Protein AF-A0A1N7MV41-F1 (afdb_monomer_lite)

Radius of gyration: 14.47 Å; chains: 1; bounding box: 42×30×33 Å

pLDDT: mean 88.77, std 8.85, range [48.94, 97.5]

Foldseek 3Di:
DKWKAFLVQLEIEDDPDFVRVPVVCFQVCVVPTPIWMADQLQATWDWAFPFCWDDDPVDIDTGDTGTHGDDPDDGVLVCLVSHPFYDYDPPGGGSVVSNVSNVVSVVVVD

Structure (mmCIF, N/CA/C/O backbone):
data_AF-A0A1N7MV41-F1
#
_entry.id   AF-A0A1N7MV41-F1
#
loop_
_atom_site.group_PDB
_atom_site.id
_atom_site.type_symbol
_atom_site.label_atom_id
_atom_site.label_alt_id
_atom_site.label_comp_id
_atom_site.label_asym_id
_atom_site.label_entity_id
_atom_site.label_seq_id
_atom_site.pdbx_PDB_ins_code
_atom_site.Cartn_x
_atom_site.Cartn_y
_atom_site.Cartn_z
_atom_site.occupancy
_atom_site.B_iso_or_equiv
_atom_site.auth_seq_id
_atom_site.auth_comp_id
_atom_site.auth_asym_id
_atom_site.auth_atom_id
_atom_site.pdbx_PDB_model_num
ATOM 1 N N . MET A 1 1 ? 1.062 10.083 3.098 1.00 92.69 1 MET A N 1
ATOM 2 C CA . MET A 1 1 ? 0.768 8.776 3.702 1.00 92.69 1 MET A CA 1
ATOM 3 C C . MET A 1 1 ? 0.302 7.845 2.615 1.00 92.69 1 MET A C 1
ATOM 5 O O . MET A 1 1 ? -0.568 8.244 1.843 1.00 92.69 1 MET A O 1
ATOM 9 N N . ILE A 1 2 ? 0.902 6.664 2.564 1.00 96.75 2 ILE A N 1
ATOM 10 C CA . ILE A 1 2 ? 0.576 5.590 1.631 1.00 96.75 2 ILE A CA 1
ATOM 11 C C . ILE A 1 2 ? 0.317 4.329 2.442 1.00 96.75 2 ILE A C 1
ATOM 13 O O . ILE A 1 2 ? 1.050 4.042 3.384 1.00 96.75 2 ILE A O 1
ATOM 17 N N . PHE A 1 3 ? -0.717 3.595 2.061 1.00 97.00 3 PHE A N 1
ATOM 18 C CA . PHE A 1 3 ? -0.987 2.259 2.571 1.00 97.00 3 PHE A CA 1
ATOM 19 C C . PHE A 1 3 ? -0.575 1.253 1.503 1.00 97.00 3 PHE A C 1
ATOM 21 O O . PHE A 1 3 ? -0.993 1.409 0.355 1.00 97.00 3 PHE A O 1
ATOM 28 N N . ALA A 1 4 ? 0.210 0.247 1.867 1.00 96.38 4 ALA A N 1
ATOM 29 C CA . ALA A 1 4 ? 0.591 -0.853 0.992 1.00 96.38 4 ALA A CA 1
ATOM 30 C C . ALA A 1 4 ? 0.102 -2.169 1.595 1.00 96.38 4 ALA A C 1
ATOM 32 O O . ALA A 1 4 ? 0.375 -2.461 2.754 1.00 96.38 4 ALA A O 1
ATOM 33 N N . PHE A 1 5 ? -0.644 -2.950 0.826 1.00 95.69 5 PHE A N 1
ATOM 34 C CA . PHE A 1 5 ? -1.119 -4.262 1.246 1.00 95.69 5 PHE A CA 1
ATOM 35 C C . PHE A 1 5 ? -0.407 -5.343 0.451 1.00 95.69 5 PHE A C 1
ATOM 37 O O . PHE A 1 5 ? -0.589 -5.430 -0.768 1.00 95.69 5 PHE A O 1
ATOM 44 N N . ALA A 1 6 ? 0.367 -6.164 1.150 1.00 92.38 6 ALA A N 1
ATOM 45 C CA . ALA A 1 6 ? 0.972 -7.365 0.607 1.00 92.38 6 ALA A CA 1
ATOM 46 C C . ALA A 1 6 ? -0.069 -8.495 0.645 1.00 92.38 6 ALA A C 1
ATOM 48 O O . ALA A 1 6 ? -0.595 -8.877 1.690 1.00 92.38 6 ALA A O 1
ATOM 49 N N . SER A 1 7 ? -0.477 -8.969 -0.532 1.00 86.38 7 SER A N 1
ATOM 50 C CA . SER A 1 7 ? -1.601 -9.910 -0.656 1.00 86.38 7 SER A CA 1
ATOM 51 C C . SER A 1 7 ? -1.258 -11.354 -0.273 1.00 86.38 7 SER A C 1
ATOM 53 O O . SER A 1 7 ? -2.163 -12.160 -0.039 1.00 86.38 7 SER A O 1
ATOM 55 N N . ASP A 1 8 ? 0.027 -11.685 -0.203 1.00 86.38 8 ASP A N 1
ATOM 56 C CA . ASP A 1 8 ? 0.560 -13.000 0.137 1.00 86.38 8 ASP A CA 1
ATOM 57 C C . ASP A 1 8 ? 0.551 -13.267 1.649 1.00 86.38 8 ASP A C 1
ATOM 59 O O . ASP A 1 8 ? 0.089 -14.329 2.076 1.00 86.38 8 ASP A O 1
ATOM 63 N N . ASP A 1 9 ? 0.986 -12.303 2.462 1.00 89.38 9 ASP A N 1
ATOM 64 C CA . ASP A 1 9 ? 0.981 -12.384 3.930 1.00 89.38 9 ASP A CA 1
ATOM 65 C C . ASP A 1 9 ? -0.192 -11.635 4.592 1.00 89.38 9 ASP A C 1
ATOM 67 O O . ASP A 1 9 ? -0.475 -11.833 5.781 1.00 89.38 9 ASP A O 1
ATOM 71 N N . LYS A 1 10 ? -0.943 -10.856 3.801 1.00 93.56 10 LYS A N 1
ATOM 72 C CA . LYS A 1 10 ? -2.060 -10.008 4.234 1.00 93.56 10 LYS A CA 1
ATOM 73 C C . LYS A 1 10 ? -1.641 -8.927 5.238 1.00 93.56 10 LYS A C 1
ATOM 75 O O . LYS A 1 10 ? -2.456 -8.524 6.080 1.00 93.56 10 LYS A O 1
ATOM 80 N N . GLY A 1 11 ? -0.394 -8.479 5.166 1.00 94.94 11 GLY A N 1
ATOM 81 C CA . GLY A 1 11 ? 0.132 -7.348 5.913 1.00 94.94 11 GLY A CA 1
ATOM 82 C C . GLY A 1 11 ? -0.284 -6.020 5.289 1.00 94.94 11 GLY A C 1
ATOM 83 O O . GLY A 1 11 ? -0.286 -5.862 4.068 1.00 94.94 11 GLY A O 1
ATOM 84 N N . LEU A 1 12 ? -0.656 -5.058 6.134 1.00 96.69 12 LEU A N 1
ATOM 85 C CA . LEU A 1 12 ? -0.869 -3.670 5.735 1.00 96.69 12 LEU A CA 1
ATOM 86 C C . LEU A 1 12 ? 0.250 -2.795 6.303 1.00 96.69 12 LEU A C 1
ATOM 88 O O . LEU A 1 12 ? 0.265 -2.508 7.499 1.00 96.69 12 LEU A O 1
ATOM 92 N N . GLU A 1 13 ? 1.143 -2.343 5.434 1.00 96.06 13 GLU A N 1
ATOM 93 C CA . GLU A 1 13 ? 2.216 -1.409 5.760 1.00 96.06 13 GLU A CA 1
ATOM 94 C C . GLU A 1 13 ? 1.798 0.044 5.514 1.00 96.06 13 GLU A C 1
ATOM 96 O O . GLU A 1 13 ? 1.062 0.359 4.572 1.00 96.06 13 GLU A O 1
ATOM 101 N N . ILE A 1 14 ? 2.260 0.950 6.378 1.00 96.38 14 ILE A N 1
ATOM 102 C CA . ILE A 1 14 ? 1.867 2.361 6.361 1.00 96.38 14 ILE A CA 1
ATOM 103 C C . ILE A 1 14 ? 3.103 3.245 6.324 1.00 96.38 14 ILE A C 1
ATOM 105 O O . ILE A 1 14 ? 3.884 3.311 7.272 1.00 96.38 14 ILE A O 1
ATOM 109 N N . PHE A 1 15 ? 3.216 4.001 5.240 1.00 95.31 15 PHE A N 1
ATOM 110 C CA . PHE A 1 15 ? 4.336 4.888 4.967 1.00 95.31 15 PHE A CA 1
ATOM 111 C C . PHE A 1 15 ? 3.931 6.354 5.101 1.00 95.31 15 PHE A C 1
ATOM 113 O O . PHE A 1 15 ? 2.805 6.745 4.774 1.00 95.31 15 PHE A O 1
ATOM 120 N N . GLU A 1 16 ? 4.864 7.199 5.543 1.00 93.38 16 GLU A N 1
ATOM 121 C CA . GLU A 1 16 ? 4.635 8.642 5.694 1.00 93.38 16 GLU A CA 1
ATOM 122 C C . GLU A 1 16 ? 4.388 9.326 4.344 1.00 93.38 16 GLU A C 1
ATOM 124 O O . GLU A 1 16 ? 3.498 10.179 4.228 1.00 93.38 16 GLU A O 1
ATOM 129 N N . ASP A 1 17 ? 5.092 8.893 3.299 1.00 92.69 17 ASP A N 1
ATOM 130 C CA . ASP A 1 17 ? 4.994 9.417 1.942 1.00 92.69 17 ASP A CA 1
ATOM 131 C C . ASP A 1 17 ? 5.247 8.347 0.863 1.00 92.69 17 ASP A C 1
ATOM 133 O O . ASP A 1 17 ? 5.523 7.181 1.144 1.00 92.69 17 ASP A O 1
ATOM 137 N N . GLU A 1 18 ? 5.079 8.759 -0.394 1.00 93.00 18 GLU A N 1
ATOM 138 C CA . GLU A 1 18 ? 5.281 7.919 -1.575 1.00 93.00 18 GLU A CA 1
ATOM 139 C C . GLU A 1 18 ? 6.737 7.472 -1.741 1.00 93.00 18 GLU A C 1
ATOM 141 O O . GLU A 1 18 ? 6.980 6.336 -2.139 1.00 93.00 18 GLU A O 1
ATOM 146 N N . SER A 1 19 ? 7.710 8.313 -1.380 1.00 91.56 19 SER A N 1
ATOM 147 C CA . SER A 1 19 ? 9.125 7.960 -1.495 1.00 91.56 19 SER A CA 1
ATOM 148 C C . SER A 1 19 ? 9.491 6.826 -0.541 1.00 91.56 19 SER A C 1
ATOM 150 O O . SER A 1 19 ? 10.240 5.931 -0.928 1.00 91.56 19 SER A O 1
ATOM 152 N N . SER A 1 20 ? 8.974 6.844 0.690 1.00 92.31 20 SER A N 1
ATOM 153 C CA . SER A 1 20 ? 9.171 5.759 1.655 1.00 92.31 20 SER A CA 1
ATOM 154 C C . SER A 1 20 ? 8.525 4.453 1.190 1.00 92.31 20 SER A C 1
ATOM 156 O O . SER A 1 20 ? 9.154 3.401 1.306 1.00 92.31 20 SER A O 1
ATOM 158 N N . ALA A 1 21 ? 7.316 4.519 0.622 1.00 92.44 21 ALA A N 1
ATOM 159 C CA . AL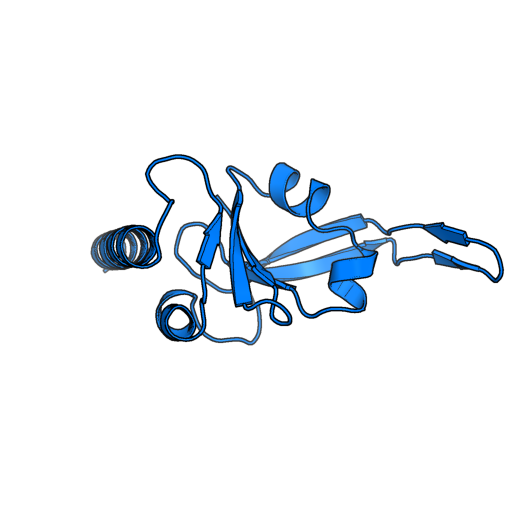A A 1 21 ? 6.625 3.346 0.087 1.00 92.44 21 ALA A CA 1
ATOM 160 C C . ALA A 1 21 ? 7.398 2.721 -1.084 1.00 92.44 21 ALA A C 1
ATOM 162 O O . ALA A 1 21 ? 7.702 1.533 -1.056 1.00 92.44 21 ALA A O 1
ATOM 163 N N . ILE A 1 22 ? 7.804 3.528 -2.071 1.00 90.88 22 ILE A N 1
ATOM 164 C CA . ILE A 1 22 ? 8.558 3.051 -3.244 1.00 90.88 22 ILE A CA 1
ATOM 165 C C . ILE A 1 22 ? 9.924 2.481 -2.850 1.00 90.88 22 ILE A C 1
ATOM 167 O O . ILE A 1 22 ? 10.404 1.533 -3.466 1.00 90.88 22 ILE A O 1
ATOM 171 N N . SER A 1 23 ? 10.568 3.054 -1.829 1.00 88.38 23 SER A N 1
ATOM 172 C CA . SER A 1 23 ? 11.864 2.566 -1.357 1.00 88.38 23 SER A CA 1
ATOM 173 C C . SER A 1 23 ? 11.772 1.258 -0.567 1.00 88.38 23 SER A C 1
ATOM 175 O O . SER A 1 23 ? 12.795 0.589 -0.437 1.00 88.38 23 SER A O 1
ATOM 177 N N . SER A 1 24 ? 10.600 0.929 -0.016 1.00 88.06 24 SER A N 1
ATOM 178 C CA . SER A 1 24 ? 10.376 -0.289 0.778 1.00 88.06 24 SER A CA 1
ATOM 179 C C . SER A 1 24 ? 9.776 -1.414 -0.069 1.00 88.06 24 SER A C 1
ATOM 181 O O . SER A 1 24 ? 10.159 -2.566 0.090 1.00 88.06 24 SER A O 1
ATOM 183 N N . CYS A 1 25 ? 8.888 -1.081 -1.009 1.00 88.62 25 CYS A N 1
ATOM 184 C CA . CYS A 1 25 ? 8.291 -2.015 -1.959 1.00 88.62 25 CYS A CA 1
ATOM 185 C C . CYS A 1 25 ? 9.083 -1.983 -3.274 1.00 88.62 25 CYS A C 1
ATOM 187 O O . CYS A 1 25 ? 8.850 -1.109 -4.118 1.00 88.62 25 CYS A O 1
ATOM 189 N N . GLU A 1 26 ? 10.033 -2.899 -3.480 1.00 80.56 26 GLU A N 1
ATOM 190 C CA . GLU A 1 26 ? 10.867 -2.846 -4.680 1.00 80.56 26 GLU A CA 1
ATOM 191 C C . GLU A 1 26 ? 10.043 -3.062 -5.958 1.00 80.56 26 GLU A C 1
ATOM 193 O O . GLU A 1 26 ? 9.052 -3.790 -5.988 1.00 80.56 26 GLU A O 1
ATOM 198 N N . GLY A 1 27 ? 10.477 -2.462 -7.072 1.00 77.06 27 GLY A N 1
ATOM 199 C CA . GLY A 1 27 ? 9.772 -2.599 -8.352 1.00 77.06 27 GLY A CA 1
ATOM 200 C C . GLY A 1 27 ? 9.624 -4.051 -8.825 1.00 77.06 27 GLY A C 1
ATOM 201 O O . GLY A 1 27 ? 8.705 -4.352 -9.583 1.00 77.06 27 GLY A O 1
ATOM 202 N N . VAL A 1 28 ? 10.504 -4.957 -8.390 1.00 73.62 28 VAL A N 1
ATOM 203 C CA . VAL A 1 28 ? 10.384 -6.401 -8.653 1.00 73.62 28 VAL A CA 1
ATOM 204 C C . VAL A 1 28 ? 9.231 -7.026 -7.882 1.00 73.62 28 VAL A C 1
ATOM 206 O O . VAL A 1 28 ? 8.474 -7.791 -8.475 1.00 73.62 28 VAL A O 1
ATOM 209 N N . ASP A 1 29 ? 9.053 -6.634 -6.622 1.00 74.62 29 ASP A N 1
ATOM 210 C CA . ASP A 1 29 ? 7.964 -7.110 -5.777 1.00 74.62 29 ASP A CA 1
ATOM 211 C C . ASP A 1 29 ? 6.641 -6.618 -6.343 1.00 74.62 29 ASP A C 1
ATOM 213 O O . ASP A 1 29 ? 5.744 -7.417 -6.541 1.00 74.62 29 ASP A O 1
ATOM 217 N N . VAL A 1 30 ? 6.557 -5.350 -6.756 1.00 76.50 30 VAL A N 1
ATOM 218 C CA . VAL A 1 30 ? 5.355 -4.778 -7.390 1.00 76.50 30 VAL A CA 1
ATOM 219 C C . VAL A 1 30 ? 4.998 -5.445 -8.731 1.00 76.50 30 VAL A C 1
ATOM 221 O O . VAL A 1 30 ? 3.830 -5.457 -9.118 1.00 76.50 30 VAL A O 1
ATOM 224 N N . GLU A 1 31 ? 5.977 -5.986 -9.467 1.00 76.62 31 GLU A N 1
ATOM 225 C CA . GLU A 1 31 ? 5.730 -6.701 -10.731 1.00 76.62 31 GLU A CA 1
ATOM 226 C C . GLU A 1 31 ? 5.312 -8.166 -10.509 1.00 76.62 31 GLU A C 1
ATOM 228 O O . GLU A 1 31 ? 4.492 -8.685 -11.267 1.00 76.62 31 GLU A O 1
ATOM 233 N N . GLU A 1 32 ? 5.882 -8.848 -9.510 1.00 73.25 32 GLU A N 1
ATOM 234 C CA . GLU A 1 32 ? 5.682 -10.290 -9.291 1.00 73.25 32 GLU A CA 1
ATOM 235 C C . GLU A 1 32 ? 4.625 -10.631 -8.237 1.00 73.25 32 GLU A C 1
ATOM 237 O O . GLU A 1 32 ? 3.932 -11.643 -8.372 1.00 73.25 32 GLU A O 1
ATOM 242 N N . ILE A 1 33 ? 4.498 -9.803 -7.203 1.00 70.62 33 ILE A N 1
ATOM 243 C CA . ILE A 1 33 ? 3.586 -9.972 -6.075 1.00 70.62 33 ILE A CA 1
ATOM 244 C C . ILE A 1 33 ? 2.626 -8.776 -6.082 1.00 70.62 33 ILE A C 1
ATOM 246 O O . ILE A 1 33 ? 3.062 -7.626 -6.084 1.00 70.62 33 ILE A O 1
ATOM 250 N N . PRO A 1 34 ? 1.299 -8.984 -6.097 1.00 78.00 34 PRO A N 1
ATOM 251 C CA . PRO A 1 34 ? 0.383 -7.859 -6.122 1.00 78.00 34 PRO A CA 1
ATOM 252 C C . PRO A 1 34 ? 0.416 -7.141 -4.768 1.00 78.00 34 PRO A C 1
ATOM 254 O O . PRO A 1 34 ? -0.261 -7.552 -3.822 1.00 78.00 34 PRO A O 1
ATOM 257 N N . ILE A 1 35 ? 1.204 -6.067 -4.702 1.00 90.81 35 ILE A N 1
ATOM 258 C CA . ILE A 1 35 ? 1.115 -5.041 -3.669 1.00 90.81 35 ILE A CA 1
ATOM 259 C C . ILE A 1 35 ? 0.057 -4.042 -4.124 1.00 90.81 35 ILE A C 1
ATOM 261 O O . ILE A 1 35 ? 0.147 -3.450 -5.204 1.00 90.81 35 ILE A O 1
ATOM 265 N N . LEU A 1 36 ? -0.973 -3.872 -3.305 1.00 94.62 36 LEU A N 1
ATOM 266 C CA . LEU A 1 36 ? -2.026 -2.894 -3.550 1.00 94.62 36 LEU A CA 1
ATOM 267 C C . LEU A 1 36 ? -1.712 -1.618 -2.776 1.00 94.62 36 LEU A C 1
ATOM 269 O O . LEU A 1 36 ? -1.353 -1.683 -1.604 1.00 94.62 36 LEU A O 1
ATOM 273 N N . PHE A 1 37 ? -1.872 -0.462 -3.419 1.00 96.38 37 PHE A N 1
ATOM 274 C CA . PHE A 1 37 ? -1.554 0.831 -2.818 1.00 96.38 37 PHE A CA 1
ATOM 275 C C . PHE A 1 37 ? -2.797 1.704 -2.655 1.00 96.38 37 PHE A C 1
ATOM 277 O O . PHE A 1 37 ? -3.647 1.768 -3.543 1.00 96.38 37 PHE A O 1
ATOM 284 N N . TRP A 1 38 ? -2.872 2.454 -1.556 1.00 97.50 38 TRP A N 1
ATOM 285 C CA . TRP A 1 38 ? -3.877 3.499 -1.362 1.00 97.50 38 TRP A CA 1
ATOM 286 C C . TRP A 1 38 ? -3.255 4.789 -0.846 1.00 97.50 38 TRP A C 1
ATOM 288 O O . TRP A 1 38 ? -2.232 4.785 -0.160 1.00 97.50 38 TRP A O 1
ATOM 298 N N . ASP A 1 39 ? -3.908 5.906 -1.154 1.00 96.19 39 ASP A N 1
ATOM 299 C CA . ASP A 1 39 ? -3.542 7.210 -0.614 1.00 96.19 39 ASP A CA 1
ATOM 300 C C . ASP A 1 39 ? -4.025 7.410 0.833 1.00 96.19 39 ASP A C 1
ATOM 302 O O . ASP A 1 39 ? -4.718 6.576 1.415 1.00 96.19 39 ASP A O 1
ATOM 306 N N . ALA A 1 40 ? -3.710 8.572 1.409 1.00 94.38 40 ALA A N 1
ATOM 307 C CA . ALA A 1 40 ? -4.083 8.950 2.774 1.00 94.38 40 ALA A CA 1
ATOM 308 C C . ALA A 1 40 ? -5.600 8.928 3.070 1.00 94.38 40 ALA A C 1
ATOM 310 O O . ALA A 1 40 ? -5.993 8.956 4.239 1.00 94.38 40 ALA A O 1
ATOM 311 N N . CYS A 1 41 ? -6.442 8.912 2.033 1.00 94.06 41 CYS A N 1
ATOM 312 C CA . CYS A 1 41 ? -7.897 8.841 2.124 1.00 94.06 41 CYS A CA 1
ATOM 313 C C . CYS A 1 41 ? -8.432 7.422 1.870 1.00 94.06 41 CYS A C 1
ATOM 315 O O . CYS A 1 41 ? -9.646 7.234 1.851 1.00 94.06 41 CYS A O 1
ATOM 317 N N . GLY A 1 42 ? -7.561 6.432 1.657 1.00 95.31 42 GLY A N 1
ATOM 318 C CA . GLY A 1 42 ? -7.949 5.066 1.322 1.00 95.31 42 GLY A CA 1
ATOM 319 C C . GLY A 1 42 ? -8.419 4.905 -0.122 1.00 95.31 42 GLY A C 1
ATOM 320 O O . GLY A 1 42 ? -9.149 3.955 -0.414 1.00 95.31 42 GLY A O 1
ATOM 321 N N . ARG A 1 43 ? -8.044 5.819 -1.029 1.00 96.19 43 ARG A N 1
ATOM 322 C CA . ARG A 1 43 ? -8.377 5.722 -2.459 1.00 96.19 43 ARG A CA 1
ATOM 323 C C . ARG A 1 43 ? -7.304 4.927 -3.203 1.00 96.19 43 ARG A C 1
ATOM 325 O O . ARG A 1 43 ? -6.123 5.136 -2.930 1.00 96.19 43 ARG A O 1
ATOM 332 N N . PRO A 1 44 ? -7.695 4.044 -4.136 1.00 96.62 44 PRO A N 1
ATOM 333 C CA . PRO A 1 44 ? -6.772 3.130 -4.793 1.00 96.62 44 PRO A CA 1
ATOM 334 C C . PRO A 1 44 ? -5.793 3.870 -5.712 1.00 96.62 44 PRO A C 1
ATOM 336 O O . PRO A 1 44 ? -6.176 4.730 -6.518 1.00 96.62 44 PRO A O 1
ATOM 339 N N . LEU A 1 45 ? -4.525 3.489 -5.607 1.00 96.19 45 LEU A N 1
ATOM 340 C CA . LEU A 1 45 ? -3.418 3.964 -6.427 1.00 96.19 45 LEU A CA 1
ATOM 341 C C . LEU A 1 45 ? -2.931 2.837 -7.340 1.00 96.19 45 LEU A C 1
ATOM 343 O O . LEU A 1 45 ? -2.958 1.663 -6.979 1.00 96.19 45 LEU A O 1
ATOM 347 N N . LYS A 1 46 ? -2.462 3.195 -8.530 1.00 93.06 46 LYS A N 1
ATOM 348 C CA . LYS A 1 46 ? -1.784 2.283 -9.454 1.00 93.06 46 LYS A CA 1
ATOM 349 C C . LYS A 1 46 ? -0.285 2.578 -9.446 1.00 93.06 46 LYS A C 1
ATOM 351 O O . LYS A 1 46 ? 0.119 3.741 -9.481 1.00 93.06 46 LYS A O 1
ATOM 356 N N . ALA A 1 47 ? 0.531 1.530 -9.450 1.00 91.62 47 ALA A N 1
ATOM 357 C CA . ALA A 1 47 ? 1.954 1.662 -9.724 1.00 91.62 47 ALA A CA 1
ATOM 358 C C . ALA A 1 47 ? 2.168 1.836 -11.235 1.00 91.62 47 ALA A C 1
ATOM 360 O O . ALA A 1 47 ? 1.696 1.030 -12.039 1.00 91.62 47 ALA A O 1
ATOM 361 N N . VAL A 1 48 ? 2.869 2.895 -11.631 1.00 90.44 48 VAL A N 1
ATOM 362 C CA . VAL A 1 48 ? 3.180 3.197 -13.032 1.00 90.44 48 VAL A CA 1
ATOM 363 C C . VAL A 1 48 ? 4.689 3.186 -13.211 1.00 90.44 48 VAL A C 1
ATOM 365 O O . VAL A 1 48 ? 5.391 4.059 -12.705 1.00 90.44 48 VAL A O 1
ATOM 368 N N . PHE A 1 49 ? 5.197 2.189 -13.938 1.00 87.75 49 PHE A N 1
ATOM 369 C CA . PHE A 1 49 ? 6.627 2.058 -14.205 1.00 87.75 49 PHE A CA 1
ATOM 370 C C . PHE A 1 49 ? 7.105 3.148 -15.168 1.00 87.75 49 PHE A C 1
ATOM 372 O O . PHE A 1 49 ? 6.755 3.169 -16.347 1.00 87.75 49 PHE A O 1
ATOM 379 N N . ILE A 1 50 ? 7.969 4.018 -14.657 1.00 88.00 50 ILE A N 1
ATOM 380 C CA . ILE A 1 50 ? 8.732 5.012 -15.419 1.00 88.00 50 ILE A CA 1
ATOM 381 C C . ILE A 1 50 ? 9.868 4.303 -16.168 1.00 88.00 50 ILE A C 1
ATOM 383 O O . ILE A 1 50 ? 10.209 4.639 -17.303 1.00 88.00 50 ILE A O 1
ATOM 387 N N . LYS A 1 51 ? 10.440 3.275 -15.536 1.00 85.25 51 LYS A N 1
ATOM 388 C CA . LYS A 1 51 ? 11.502 2.433 -16.076 1.00 85.25 51 LYS A CA 1
ATOM 389 C C . LYS A 1 51 ? 11.223 0.996 -15.679 1.00 85.25 51 LYS A C 1
ATOM 391 O O . LYS A 1 51 ? 11.177 0.688 -14.497 1.00 85.25 51 LYS A O 1
ATOM 396 N N . ALA A 1 52 ? 11.056 0.124 -16.666 1.00 83.38 52 ALA A N 1
ATOM 397 C CA . ALA A 1 52 ? 10.781 -1.286 -16.418 1.00 83.38 52 ALA A CA 1
ATOM 398 C C . ALA A 1 52 ? 11.938 -1.985 -15.683 1.00 83.38 52 ALA A C 1
ATOM 400 O O . ALA A 1 52 ? 13.113 -1.631 -15.865 1.00 83.38 52 ALA A O 1
ATOM 401 N N . ASN A 1 53 ? 11.59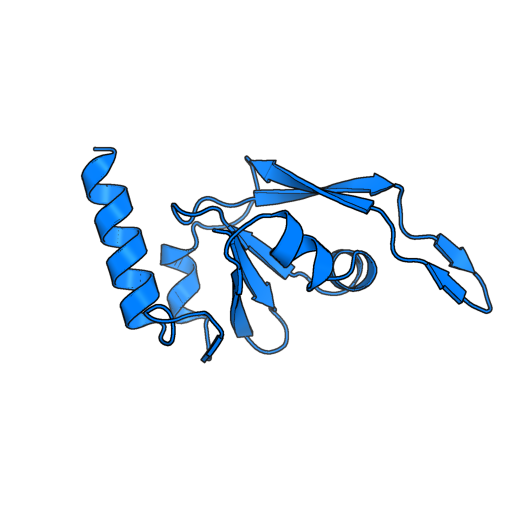3 -3.023 -14.920 1.00 82.06 53 ASN A N 1
ATOM 402 C CA . ASN A 1 53 ? 12.557 -3.957 -14.349 1.00 82.06 53 ASN A CA 1
ATOM 403 C C . ASN A 1 53 ? 13.412 -4.570 -15.468 1.00 82.06 53 ASN A C 1
ATOM 405 O O . ASN A 1 53 ? 12.923 -4.896 -16.554 1.00 82.06 53 ASN A O 1
ATOM 409 N N . LYS A 1 54 ? 14.711 -4.746 -15.216 1.00 82.00 54 LYS A N 1
ATOM 410 C CA . LYS A 1 54 ? 15.607 -5.438 -16.151 1.00 82.00 54 LYS A CA 1
ATOM 411 C C . LYS A 1 54 ? 15.972 -6.797 -15.593 1.00 82.00 54 LYS A C 1
ATOM 413 O O . LYS A 1 54 ? 16.611 -6.895 -14.551 1.00 82.00 54 LYS A O 1
ATOM 418 N N . ARG A 1 55 ? 15.624 -7.839 -16.342 1.00 82.00 55 ARG A N 1
ATOM 419 C CA . ARG A 1 55 ? 15.949 -9.227 -16.016 1.00 82.00 55 ARG A CA 1
ATOM 420 C C . ARG A 1 55 ? 17.019 -9.733 -16.969 1.00 82.00 55 ARG A C 1
ATOM 422 O O . ARG A 1 55 ? 16.877 -9.646 -18.187 1.00 82.00 55 ARG A O 1
ATOM 429 N N . SER A 1 56 ? 18.100 -10.257 -16.413 1.00 82.62 56 SER A N 1
ATOM 430 C CA . SER A 1 56 ? 19.145 -10.969 -17.140 1.00 82.62 56 SER A CA 1
ATOM 431 C C . SER A 1 56 ? 19.347 -12.354 -16.524 1.00 82.62 56 SER A C 1
ATOM 433 O O . SER A 1 56 ? 18.855 -12.642 -15.437 1.00 82.62 56 SER A O 1
ATOM 435 N N . LYS A 1 57 ? 20.113 -13.223 -17.192 1.00 82.31 57 LYS A N 1
ATOM 436 C CA . LYS A 1 57 ? 20.424 -14.569 -16.678 1.00 82.31 57 LYS A CA 1
ATOM 437 C C . LYS A 1 57 ? 21.156 -14.553 -15.322 1.00 82.31 57 LYS A C 1
ATOM 439 O O . LYS A 1 57 ? 21.178 -15.576 -14.647 1.00 82.31 57 LYS A O 1
ATOM 444 N N . TYR A 1 58 ? 21.762 -13.424 -14.943 1.00 84.25 58 TYR A N 1
ATOM 445 C CA . TYR A 1 58 ? 22.624 -13.304 -13.761 1.00 84.25 58 TYR A CA 1
ATOM 446 C C . TYR A 1 58 ? 22.247 -12.148 -12.824 1.00 84.25 58 TYR A C 1
ATOM 448 O O . TYR A 1 58 ? 22.896 -11.976 -11.797 1.00 84.25 58 TYR A O 1
ATOM 456 N N . SER A 1 59 ? 21.247 -11.335 -13.171 1.00 76.94 59 SER A N 1
ATOM 457 C CA . SER A 1 59 ? 20.834 -10.192 -12.356 1.00 76.94 59 SER A CA 1
ATOM 458 C C . SER A 1 59 ? 19.389 -9.797 -12.616 1.00 76.94 59 SER A C 1
ATOM 460 O O . SER A 1 59 ? 18.912 -9.843 -13.753 1.00 76.94 59 SER A O 1
ATOM 462 N N . VAL A 1 60 ? 18.727 -9.341 -11.559 1.00 79.06 60 VAL A N 1
ATOM 463 C CA . VAL A 1 60 ? 17.492 -8.569 -11.642 1.00 79.06 60 VAL A CA 1
ATOM 464 C C . VAL A 1 60 ? 17.821 -7.168 -11.145 1.00 79.06 60 VAL A C 1
ATOM 466 O O . VAL A 1 60 ? 18.492 -7.010 -10.129 1.00 79.06 60 VAL A O 1
ATOM 469 N N . VAL A 1 61 ? 17.431 -6.156 -11.912 1.00 80.62 61 VAL A N 1
ATOM 470 C CA . VAL A 1 61 ? 17.553 -4.751 -11.525 1.00 80.62 61 VAL A CA 1
ATOM 471 C C . VAL A 1 61 ? 16.149 -4.184 -11.453 1.00 80.62 61 VAL A C 1
ATOM 473 O O . VAL A 1 61 ? 15.469 -4.113 -12.483 1.00 80.62 61 VAL A O 1
ATOM 476 N N . SER A 1 62 ? 15.752 -3.785 -10.248 1.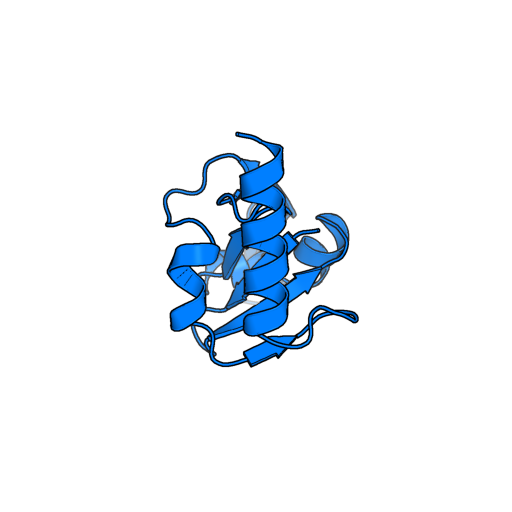00 80.06 62 SER A N 1
ATOM 477 C CA . SER A 1 62 ? 14.493 -3.099 -9.993 1.00 80.06 62 SER A CA 1
ATOM 478 C C . SER A 1 62 ? 14.429 -1.812 -10.818 1.00 80.06 62 SER A C 1
ATOM 480 O O . SER A 1 62 ? 15.394 -1.051 -10.945 1.00 80.06 62 SER A O 1
ATOM 482 N N . GLY A 1 63 ? 13.298 -1.644 -11.480 1.00 82.94 63 GLY A N 1
ATOM 483 C CA . GLY A 1 63 ? 12.919 -0.472 -12.235 1.00 82.94 63 GLY A CA 1
ATOM 484 C C . GLY A 1 63 ? 12.536 0.681 -11.316 1.00 82.94 63 GLY A C 1
ATOM 485 O O . GLY A 1 63 ? 12.686 0.617 -10.100 1.00 82.94 63 GLY A O 1
ATOM 486 N N . GLU A 1 64 ? 12.026 1.745 -11.919 1.00 86.94 64 GLU A N 1
ATOM 487 C CA . GLU A 1 64 ? 11.527 2.919 -11.203 1.00 86.94 64 GLU A CA 1
ATOM 488 C C . GLU A 1 64 ? 10.044 3.060 -11.530 1.00 86.94 64 GLU A C 1
ATOM 490 O O . GLU A 1 64 ? 9.654 2.977 -12.701 1.00 86.94 64 GLU A O 1
ATOM 495 N N . TYR A 1 65 ? 9.220 3.267 -10.511 1.00 91.12 65 TYR A N 1
ATOM 496 C CA . TYR A 1 65 ? 7.786 3.478 -10.649 1.00 91.12 65 TYR A CA 1
ATOM 497 C C . TYR A 1 65 ? 7.335 4.631 -9.752 1.00 91.12 65 TYR A C 1
ATOM 499 O O . TYR A 1 65 ? 8.047 5.005 -8.825 1.00 91.12 65 TYR A O 1
ATOM 507 N N . GLY A 1 66 ? 6.178 5.206 -10.069 1.00 92.38 66 GLY A N 1
ATOM 508 C CA . GLY A 1 66 ? 5.462 6.148 -9.208 1.00 92.38 66 GLY A CA 1
ATOM 509 C C . GLY A 1 66 ? 4.061 5.635 -8.890 1.00 92.38 66 GLY A C 1
ATOM 510 O O . GLY A 1 66 ? 3.587 4.684 -9.523 1.00 92.38 66 GLY A O 1
ATOM 511 N N . LEU A 1 67 ? 3.396 6.267 -7.927 1.00 94.56 67 LEU A N 1
ATOM 512 C CA . LEU A 1 67 ? 2.017 5.968 -7.565 1.00 94.56 67 LEU A CA 1
ATOM 513 C C . LEU A 1 67 ? 1.082 7.043 -8.119 1.00 94.56 67 LEU A C 1
ATOM 515 O O . LEU A 1 67 ? 1.156 8.218 -7.771 1.00 94.56 67 LEU A O 1
ATOM 519 N N . GLU A 1 68 ? 0.150 6.631 -8.970 1.00 94.75 68 GLU A N 1
ATOM 520 C CA . GLU A 1 68 ? -0.842 7.528 -9.558 1.00 94.75 68 GLU A CA 1
ATOM 521 C C . GLU A 1 68 ? -2.259 7.160 -9.100 1.00 94.75 68 GLU A C 1
ATOM 523 O O . GLU A 1 68 ? -2.552 5.982 -8.883 1.00 94.75 68 GLU A O 1
ATOM 528 N N . PRO A 1 69 ? -3.191 8.126 -9.013 1.00 94.44 69 PRO A N 1
ATOM 529 C CA . PRO A 1 69 ? -4.602 7.821 -8.805 1.00 94.44 69 PRO A CA 1
ATOM 530 C C . PRO A 1 69 ? -5.173 6.896 -9.887 1.00 94.44 69 PRO A C 1
ATOM 532 O O . PRO A 1 69 ? -4.806 6.985 -11.062 1.00 94.44 69 PRO A O 1
ATOM 535 N N . GLY A 1 70 ? -6.145 6.068 -9.496 1.00 89.81 70 GLY A N 1
ATOM 536 C CA . GLY A 1 70 ? -6.924 5.251 -10.431 1.00 89.81 70 GLY A CA 1
ATOM 537 C C . GLY A 1 70 ? -6.543 3.774 -10.447 1.00 89.81 70 GLY A C 1
ATOM 538 O O . GLY A 1 70 ? -6.535 3.170 -11.516 1.00 89.81 7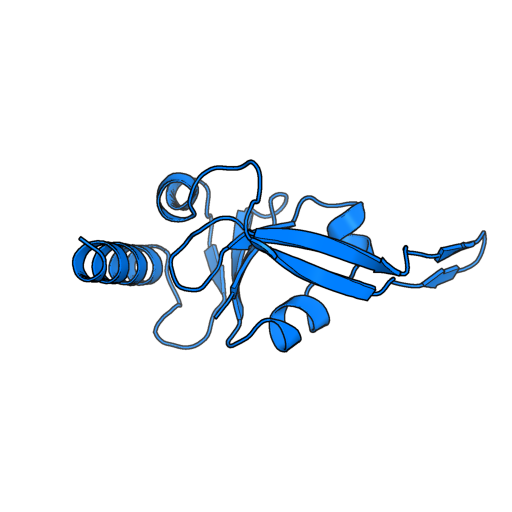0 GLY A O 1
ATOM 539 N N . GLY A 1 71 ? -6.228 3.192 -9.286 1.00 87.50 71 GLY A N 1
ATOM 540 C CA . GLY A 1 71 ? -6.191 1.733 -9.158 1.00 87.50 71 GLY A CA 1
ATOM 541 C C . GLY A 1 71 ? -7.582 1.120 -9.386 1.00 87.50 71 GLY A C 1
ATOM 542 O O . GLY A 1 71 ? -8.593 1.700 -8.993 1.00 87.50 71 GLY A O 1
ATOM 543 N N . GLU A 1 72 ? -7.642 -0.049 -10.027 1.00 88.56 72 GLU A N 1
ATOM 544 C CA . GLU A 1 72 ? -8.895 -0.722 -10.432 1.00 88.56 72 GLU A CA 1
ATOM 545 C C . GLU A 1 72 ? -9.482 -1.644 -9.340 1.00 88.56 72 GLU A C 1
ATOM 547 O O . GLU A 1 72 ? -10.190 -2.607 -9.632 1.00 88.56 72 GLU A O 1
ATOM 552 N N . PHE A 1 73 ? -9.182 -1.373 -8.068 1.00 90.56 73 PHE A N 1
ATOM 553 C CA . PHE A 1 73 ? -9.578 -2.195 -6.920 1.00 90.56 73 PHE A CA 1
ATOM 554 C C . PHE A 1 73 ? -10.348 -1.390 -5.868 1.00 90.56 73 PHE A C 1
ATOM 556 O O . PHE A 1 73 ? -10.483 -0.169 -5.956 1.00 90.56 73 PHE A O 1
ATOM 563 N N . ALA A 1 74 ? -10.904 -2.101 -4.884 1.00 94.00 74 ALA A N 1
ATOM 564 C CA . ALA A 1 74 ? -11.758 -1.509 -3.864 1.00 94.00 74 ALA A CA 1
ATOM 565 C C . ALA A 1 74 ? -11.002 -0.482 -2.989 1.00 94.00 74 ALA A C 1
ATOM 567 O O . ALA A 1 74 ? -9.787 -0.601 -2.793 1.00 94.00 74 ALA A O 1
ATOM 568 N N . PRO A 1 75 ? -11.704 0.520 -2.431 1.00 95.69 75 PRO A N 1
ATOM 569 C CA . PRO A 1 75 ? -11.161 1.391 -1.392 1.00 95.69 75 PRO A CA 1
ATOM 570 C C . PRO A 1 75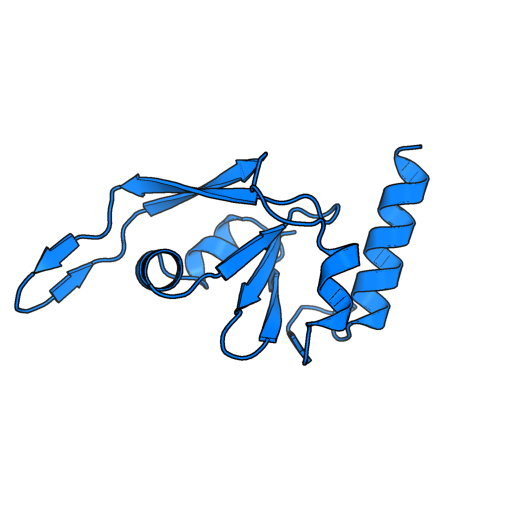 ? -10.599 0.598 -0.208 1.00 95.69 75 PRO A C 1
ATOM 572 O O . PRO A 1 75 ? -11.098 -0.477 0.121 1.00 95.69 75 PRO A O 1
ATOM 575 N N . LEU A 1 76 ? -9.603 1.160 0.484 1.00 96.12 76 LEU A N 1
ATOM 576 C CA . LEU A 1 76 ? -8.933 0.467 1.590 1.00 96.12 76 LEU A CA 1
ATOM 577 C C . LEU A 1 76 ? -9.916 0.060 2.691 1.00 96.12 76 LEU A C 1
ATOM 579 O O . LEU A 1 76 ? -9.790 -1.018 3.258 1.00 96.12 76 LEU A O 1
ATOM 583 N N . LEU A 1 77 ? -10.917 0.902 2.962 1.00 95.81 77 LEU A N 1
ATOM 584 C CA . LEU A 1 77 ? -11.927 0.647 3.987 1.00 95.81 77 LEU A CA 1
ATOM 585 C C . LEU A 1 77 ? -12.646 -0.697 3.779 1.00 95.81 77 LEU A C 1
ATOM 587 O O . LEU A 1 77 ? -12.870 -1.414 4.752 1.00 95.81 77 LEU A O 1
ATOM 591 N N . ASP A 1 78 ? -12.928 -1.053 2.524 1.00 94.94 78 ASP A N 1
ATOM 592 C CA . ASP A 1 78 ? -13.608 -2.297 2.143 1.00 94.94 78 ASP A CA 1
ATOM 593 C C . ASP A 1 78 ? -12.662 -3.510 2.172 1.00 94.94 78 ASP A C 1
ATOM 595 O O . ASP A 1 78 ? -13.098 -4.661 2.193 1.00 94.94 78 ASP A O 1
ATOM 599 N N . MET A 1 79 ? -11.352 -3.261 2.178 1.00 94.94 79 MET A N 1
ATOM 600 C CA . MET A 1 79 ? -10.307 -4.285 2.185 1.00 94.94 79 MET A CA 1
ATOM 601 C C . MET A 1 79 ? -9.800 -4.605 3.595 1.00 94.94 79 MET A C 1
ATOM 603 O O . MET A 1 79 ? -9.128 -5.618 3.773 1.00 94.94 79 MET A O 1
ATOM 607 N N . LEU A 1 80 ? -10.138 -3.797 4.609 1.00 95.75 80 LEU A N 1
ATOM 608 C CA . LEU A 1 80 ? -9.626 -3.963 5.976 1.00 95.75 80 LEU A CA 1
ATOM 609 C C . LEU A 1 80 ? -9.948 -5.328 6.600 1.00 95.75 80 LEU A C 1
ATOM 611 O O . LEU A 1 80 ? -9.161 -5.820 7.399 1.00 95.75 80 LEU A O 1
ATOM 615 N N . ASP A 1 81 ? -11.055 -5.969 6.221 1.00 94.25 81 ASP A N 1
ATOM 616 C CA . ASP A 1 81 ? -11.410 -7.303 6.733 1.00 94.25 81 ASP A CA 1
ATOM 617 C C . ASP A 1 81 ? -10.492 -8.418 6.194 1.00 94.25 81 ASP A C 1
ATOM 619 O O . ASP A 1 81 ? -10.510 -9.545 6.690 1.00 94.25 81 ASP A O 1
ATOM 623 N N . GLN A 1 82 ? -9.683 -8.119 5.174 1.00 94.44 82 GLN A N 1
ATOM 624 C CA . GLN A 1 82 ? -8.684 -9.034 4.625 1.00 94.44 82 GLN A CA 1
ATOM 625 C C . GLN A 1 82 ? -7.312 -8.865 5.281 1.00 94.44 82 GLN A C 1
ATOM 627 O O . GLN A 1 82 ? -6.448 -9.708 5.055 1.00 94.44 82 GLN A O 1
ATOM 632 N N . VAL A 1 83 ? -7.113 -7.812 6.079 1.00 95.81 83 VAL A N 1
ATOM 633 C CA . VAL A 1 83 ? -5.836 -7.483 6.719 1.00 95.81 83 VAL A CA 1
ATOM 634 C C . VAL A 1 83 ? -5.629 -8.356 7.954 1.00 95.81 83 VAL A C 1
ATOM 636 O O . VAL A 1 83 ? -6.441 -8.348 8.878 1.00 95.81 83 VAL A O 1
ATOM 639 N N . SER A 1 84 ? -4.521 -9.099 7.981 1.00 95.81 84 SER A N 1
ATOM 640 C CA . SER A 1 84 ? -4.147 -9.948 9.120 1.00 95.81 84 SER A CA 1
ATOM 641 C C . SER A 1 84 ? -3.386 -9.174 10.196 1.00 95.81 84 SER A C 1
ATOM 643 O O . SER A 1 84 ? -3.526 -9.475 11.381 1.00 95.81 84 SER A O 1
ATOM 645 N N . TYR A 1 85 ? -2.572 -8.194 9.800 1.00 95.12 85 TYR A N 1
ATOM 646 C CA . TYR A 1 85 ? -1.804 -7.339 10.705 1.00 95.12 85 TYR A CA 1
ATOM 647 C C . TYR A 1 85 ? -1.484 -5.993 10.054 1.00 95.12 85 TYR A C 1
ATOM 649 O O . TYR A 1 85 ? -1.540 -5.847 8.834 1.00 95.12 85 TYR A O 1
ATOM 657 N N . VAL A 1 86 ? -1.151 -5.011 10.891 1.00 96.38 86 VAL A N 1
ATOM 658 C CA . VAL A 1 86 ? -0.756 -3.665 10.470 1.00 96.38 86 VAL A CA 1
ATOM 659 C C . VAL A 1 86 ? 0.654 -3.391 10.967 1.00 96.38 86 VAL A C 1
ATOM 661 O O . VAL A 1 86 ? 0.952 -3.629 12.138 1.00 96.38 86 VAL A O 1
ATOM 664 N N . GLU A 1 87 ? 1.491 -2.862 10.087 1.00 95.31 87 GLU A N 1
ATOM 665 C CA . GLU A 1 87 ? 2.806 -2.336 10.420 1.00 95.31 87 GLU A CA 1
ATOM 666 C C . GLU A 1 87 ? 2.871 -0.866 10.006 1.00 95.31 87 GLU A C 1
ATOM 668 O O . GLU A 1 87 ? 2.673 -0.494 8.852 1.00 95.31 87 GLU A O 1
ATOM 673 N N . GLY A 1 88 ? 3.092 0.010 10.976 1.00 91.81 88 GLY A N 1
ATOM 674 C CA . GLY A 1 88 ? 3.050 1.439 10.731 1.00 91.81 88 GLY A CA 1
ATOM 675 C C . GLY A 1 88 ? 3.520 2.251 11.930 1.00 91.81 88 GLY A C 1
ATOM 676 O O . GLY A 1 88 ? 3.683 1.722 13.036 1.00 91.81 88 GLY A O 1
ATOM 677 N N . PRO A 1 89 ? 3.754 3.558 11.734 1.00 89.12 89 PRO A N 1
ATOM 678 C CA . PRO A 1 89 ? 4.077 4.455 12.830 1.00 89.12 89 PRO A CA 1
ATOM 679 C C . PRO A 1 89 ? 2.854 4.654 13.731 1.00 89.12 89 PRO A C 1
ATOM 681 O O . PRO A 1 89 ? 1.719 4.647 13.259 1.00 89.12 89 PRO A O 1
ATOM 684 N N . ASN A 1 90 ? 3.065 4.924 15.024 1.00 85.25 90 ASN A N 1
ATOM 685 C CA . ASN A 1 90 ? 1.974 5.340 15.914 1.00 85.25 90 ASN A CA 1
ATOM 686 C C . ASN A 1 90 ? 1.218 6.551 15.320 1.00 85.25 90 ASN A C 1
ATOM 688 O O . ASN A 1 90 ? 1.867 7.500 14.873 1.00 85.25 90 ASN A O 1
ATOM 692 N N . PRO A 1 91 ? -0.127 6.582 15.360 1.00 86.38 91 PRO A N 1
ATOM 693 C CA . PRO A 1 91 ? -1.036 5.645 16.025 1.00 86.38 91 PRO A CA 1
ATOM 694 C C . PRO A 1 91 ? -1.562 4.528 15.105 1.00 86.38 91 PRO A C 1
ATOM 696 O O . PRO A 1 91 ? -2.639 4.019 15.346 1.00 86.38 91 PRO A O 1
ATOM 699 N N . PHE A 1 92 ? -0.897 4.189 14.005 1.00 89.44 92 PHE A N 1
ATOM 700 C CA . PHE A 1 92 ? -1.383 3.194 13.051 1.00 89.44 92 PHE A CA 1
ATOM 701 C C . PHE A 1 92 ? -0.749 1.826 13.289 1.00 89.44 92 PHE A C 1
ATOM 703 O O . PHE A 1 92 ? 0.058 1.355 12.491 1.00 89.44 92 PHE A O 1
ATOM 710 N N . VAL A 1 93 ? -1.107 1.196 14.408 1.00 91.62 93 VAL A N 1
ATOM 711 C CA . VAL A 1 93 ? -0.559 -0.112 14.808 1.00 91.62 93 VAL A CA 1
ATOM 712 C C . VAL A 1 93 ? -1.607 -1.226 14.763 1.00 91.62 93 VAL A C 1
ATOM 714 O O . VAL A 1 93 ? -1.314 -2.380 15.072 1.00 91.62 93 VAL A O 1
ATOM 717 N N . SER A 1 94 ? -2.842 -0.900 14.378 1.00 94.38 94 SER A N 1
ATOM 718 C CA . SER A 1 94 ? -3.957 -1.840 14.296 1.00 94.38 94 SER A CA 1
ATOM 719 C C . SER A 1 94 ? -4.954 -1.487 13.190 1.00 94.38 94 SER A C 1
ATOM 721 O O . SER A 1 94 ? -5.070 -0.339 12.754 1.00 94.38 94 SER A O 1
ATOM 723 N N . VAL A 1 95 ? -5.732 -2.487 12.763 1.00 95.31 95 VAL A N 1
ATOM 724 C CA . VAL A 1 95 ? -6.800 -2.320 11.761 1.00 95.31 95 VAL A CA 1
ATOM 725 C C . VAL A 1 95 ? -7.865 -1.323 12.231 1.00 95.31 95 VAL A C 1
ATOM 727 O O . VAL A 1 95 ? -8.367 -0.534 11.430 1.00 95.31 95 VAL A O 1
ATOM 730 N N . ASP A 1 96 ? -8.192 -1.315 13.526 1.00 95.00 96 ASP A N 1
ATOM 731 C CA . ASP A 1 96 ? -9.208 -0.417 14.083 1.00 95.00 96 ASP A CA 1
ATOM 732 C C . ASP A 1 96 ? -8.785 1.057 14.007 1.00 95.00 96 ASP A C 1
ATOM 734 O O . ASP A 1 96 ? -9.604 1.915 13.673 1.00 95.00 96 ASP A O 1
ATOM 738 N N . GLU A 1 97 ? -7.510 1.365 14.249 1.00 94.25 97 GLU A N 1
ATOM 739 C CA . GLU A 1 97 ? -6.983 2.731 14.130 1.00 94.25 97 GLU A CA 1
ATOM 740 C C . GLU A 1 97 ? -6.997 3.211 12.675 1.00 94.25 97 GLU A C 1
ATOM 742 O O . GLU A 1 97 ? -7.432 4.332 12.387 1.00 94.25 97 GLU A O 1
ATOM 747 N N . VAL A 1 98 ? -6.616 2.340 11.734 1.00 94.50 98 VAL A N 1
ATOM 748 C CA . VAL A 1 98 ? -6.712 2.630 10.296 1.00 94.50 98 VAL A CA 1
ATOM 749 C C . VAL A 1 98 ? -8.169 2.883 9.899 1.00 94.50 98 VAL A C 1
ATOM 751 O O . VAL A 1 98 ? -8.473 3.886 9.249 1.00 94.50 98 VAL A O 1
ATOM 754 N N . ARG A 1 99 ? -9.103 2.037 10.349 1.00 95.69 99 ARG A N 1
ATOM 755 C CA . ARG A 1 99 ? -10.544 2.189 10.091 1.00 95.69 99 ARG A CA 1
ATOM 756 C C . ARG A 1 99 ? -11.083 3.522 10.606 1.00 95.69 99 ARG A C 1
ATOM 758 O O . ARG A 1 99 ? -11.815 4.212 9.889 1.00 95.69 99 ARG A O 1
ATOM 765 N N . GLN A 1 100 ? -10.725 3.897 11.833 1.00 94.44 100 GLN A N 1
ATOM 766 C CA . GLN A 1 100 ? -11.135 5.166 12.438 1.00 94.44 100 GLN A CA 1
ATOM 767 C C . GLN A 1 100 ? -10.613 6.365 11.645 1.00 94.44 100 GLN A C 1
ATOM 769 O O . GLN A 1 100 ? -11.370 7.308 11.382 1.00 94.44 100 GLN A O 1
ATOM 774 N N . HIS A 1 101 ? -9.351 6.322 11.213 1.00 93.25 101 HIS A N 1
ATOM 775 C CA . HIS A 1 101 ? -8.764 7.368 10.377 1.00 93.25 101 HIS A CA 1
ATOM 776 C C . HIS A 1 101 ? -9.506 7.510 9.046 1.00 93.25 101 HIS A C 1
ATOM 778 O O . HIS A 1 101 ? -9.978 8.603 8.732 1.00 93.25 101 HIS A O 1
ATOM 784 N N . LEU A 1 102 ? -9.700 6.417 8.302 1.00 93.62 102 LEU A N 1
ATOM 785 C CA . LEU A 1 102 ? -10.375 6.441 6.995 1.00 93.62 102 LEU A CA 1
ATOM 786 C C . LEU A 1 102 ? -11.827 6.945 7.086 1.00 93.62 102 LEU A C 1
ATOM 788 O O . LEU A 1 102 ? -12.275 7.755 6.268 1.00 93.62 102 LEU A O 1
ATOM 792 N N . THR A 1 103 ? -12.551 6.539 8.130 1.00 93.25 103 THR A N 1
ATOM 793 C CA . THR A 1 103 ? -13.928 7.003 8.382 1.00 93.25 103 THR A CA 1
ATOM 794 C C . THR A 1 103 ? -13.968 8.504 8.708 1.00 93.25 103 THR A C 1
ATOM 796 O O . THR A 1 103 ? -14.857 9.235 8.256 1.00 93.25 103 THR A O 1
ATOM 799 N N . SER A 1 104 ? -12.962 8.997 9.438 1.00 89.75 104 SER A N 1
ATOM 800 C CA . SER A 1 104 ? -12.824 10.419 9.777 1.00 89.75 104 SER A CA 1
ATOM 801 C C . SER A 1 104 ? -12.469 11.282 8.564 1.00 89.75 104 SER A C 1
ATOM 803 O O . SER A 1 104 ? -12.898 12.433 8.490 1.00 89.75 104 SER A O 1
ATOM 805 N N . GLN A 1 105 ? -11.712 10.742 7.601 1.00 81.75 105 GLN A N 1
ATOM 806 C CA . GLN A 1 105 ? -11.413 11.426 6.337 1.00 81.75 105 GLN A CA 1
ATOM 807 C C . GLN A 1 105 ? -12.654 11.522 5.442 1.00 81.75 105 GLN A C 1
ATOM 809 O O . GLN A 1 105 ? -12.926 12.585 4.892 1.00 81.75 105 GLN A O 1
ATOM 814 N N . THR A 1 106 ? -13.450 10.451 5.364 1.00 73.25 106 THR A N 1
ATOM 815 C CA . THR A 1 106 ? -14.686 10.407 4.558 1.00 73.25 106 THR A CA 1
ATOM 816 C C . THR A 1 106 ? -15.715 11.443 5.025 1.00 73.25 106 THR A C 1
ATOM 818 O O . THR A 1 106 ? -16.353 12.117 4.217 1.00 73.25 106 THR A O 1
ATOM 821 N N . SER A 1 107 ? -15.829 11.642 6.341 1.00 69.56 107 SER A N 1
ATOM 822 C CA . SER A 1 107 ? -16.741 12.637 6.928 1.00 69.56 107 SER A CA 1
ATOM 823 C C . SER A 1 107 ? -16.329 14.095 6.669 1.00 69.56 107 SER A C 1
ATOM 825 O O . SER A 1 107 ? -17.128 14.997 6.893 1.00 69.56 107 SER A O 1
ATOM 827 N N . ARG A 1 108 ? -15.086 14.357 6.238 1.00 61.88 108 ARG A N 1
ATOM 828 C CA . ARG A 1 108 ? -14.579 15.718 5.966 1.00 61.88 108 ARG A CA 1
ATOM 829 C C . ARG A 1 108 ? -14.723 16.142 4.508 1.00 61.88 108 ARG A C 1
ATOM 831 O O . ARG A 1 108 ? -14.553 17.319 4.208 1.00 61.88 108 ARG A O 1
ATOM 838 N N . THR A 1 109 ? -14.990 15.197 3.616 1.00 56.06 109 THR A N 1
ATOM 839 C 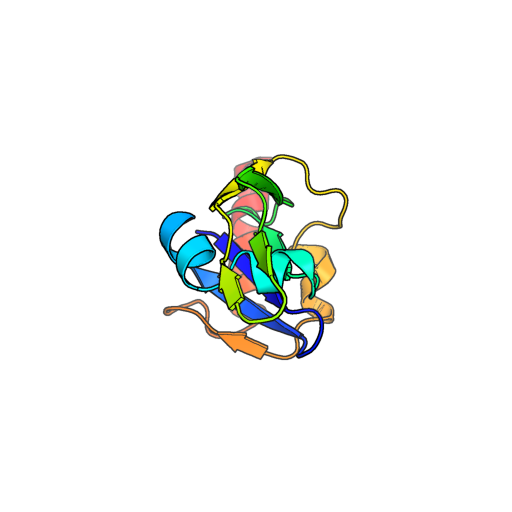CA . THR A 1 109 ? -15.130 15.419 2.171 1.00 56.06 109 THR A CA 1
ATOM 840 C C . THR A 1 109 ? -16.580 15.331 1.686 1.00 56.06 109 THR A C 1
ATOM 842 O O . THR A 1 109 ? -16.807 15.442 0.481 1.00 56.06 109 THR A O 1
ATOM 845 N N . SER A 1 110 ? -17.535 15.152 2.609 1.00 48.94 110 SER A N 1
ATOM 846 C CA . SER A 1 110 ? -18.986 15.120 2.355 1.00 48.94 110 SER A CA 1
ATOM 847 C C . SER A 1 110 ? -19.663 16.458 2.644 1.00 48.94 110 SER A C 1
ATOM 849 O O . SER A 1 110 ? -19.207 17.160 3.574 1.00 48.94 110 SER A O 1
#

Secondary structure (DSSP, 8-state):
-EEEEETTTTEEEEESSHHHHHHHS-HHHHHHS-EEEEETTS-EEEEEEEE--EE-SS-EE--EEEEEE--SS--HHHHGGG-SEEE-STT-SSHHHHHHHHHHHHTT--

Organism: NCBI:txid484498

Sequence (110 aa):
MIFAFASDDKGLEIFEDESSAISSCEGVDVEEIPILFWDACGRPLKAVFIKANKRSKYSVVSGEYGLEPGGEFAPLLDMLDQVSYVEGPNPFVSVDEVRQHLTSQTSRTS